Protein AF-A0A544VQ38-F1 (afdb_monomer_lite)

Structure (mmCIF, N/CA/C/O backbone):
data_AF-A0A544VQ38-F1
#
_entry.id   AF-A0A544VQ38-F1
#
loop_
_atom_site.group_PDB
_atom_site.id
_atom_site.type_symbol
_atom_site.label_atom_id
_atom_site.label_alt_id
_atom_site.label_comp_id
_atom_site.label_asym_id
_atom_site.label_entity_id
_atom_site.label_seq_id
_atom_site.pdbx_PDB_ins_code
_atom_site.Cartn_x
_atom_site.Cartn_y
_atom_site.Cartn_z
_atom_site.occupancy
_atom_site.B_iso_or_equiv
_atom_site.auth_seq_id
_atom_site.auth_comp_id
_atom_site.auth_asym_id
_atom_site.auth_atom_id
_atom_site.pdbx_PDB_model_num
ATOM 1 N N . GLU A 1 1 ? -2.931 6.851 21.856 1.00 61.78 1 GLU A N 1
ATOM 2 C CA . GLU A 1 1 ? -3.218 5.764 20.901 1.00 61.78 1 GLU A CA 1
ATOM 3 C C . GLU A 1 1 ? -3.148 4.465 21.687 1.00 61.78 1 GLU A C 1
ATOM 5 O O . GLU A 1 1 ? -2.133 4.247 22.336 1.00 61.78 1 GLU A O 1
ATOM 10 N N . HIS A 1 2 ? -4.230 3.686 21.746 1.00 79.06 2 HIS A N 1
ATOM 11 C CA . HIS A 1 2 ? -4.236 2.415 22.475 1.00 79.06 2 HIS A CA 1
ATOM 12 C C . HIS A 1 2 ? -3.971 1.288 21.476 1.00 79.06 2 HIS A C 1
ATOM 14 O O . HIS A 1 2 ? -4.814 0.999 20.629 1.00 79.06 2 HIS A O 1
ATOM 20 N N . SER A 1 3 ? -2.785 0.683 21.542 1.00 88.88 3 SER A N 1
ATOM 21 C CA . SER A 1 3 ? -2.459 -0.478 20.712 1.00 88.88 3 SER A CA 1
ATOM 22 C C . SER A 1 3 ? -3.153 -1.716 21.276 1.00 88.88 3 SER A C 1
ATOM 24 O O . SER A 1 3 ? -3.021 -2.000 22.468 1.00 88.88 3 SER A O 1
ATOM 26 N N . VAL A 1 4 ? -3.908 -2.436 20.446 1.00 92.38 4 VAL A N 1
ATOM 27 C CA . VAL A 1 4 ? -4.570 -3.686 20.846 1.00 92.38 4 VAL A CA 1
ATOM 28 C C . VAL A 1 4 ? -3.514 -4.777 21.002 1.00 92.38 4 VAL A C 1
ATOM 30 O O . VAL A 1 4 ? -2.787 -5.069 20.056 1.00 92.38 4 VAL A O 1
ATOM 33 N N . ALA A 1 5 ? -3.444 -5.390 22.182 1.00 93.12 5 ALA A N 1
ATOM 34 C CA . ALA A 1 5 ? -2.551 -6.513 22.454 1.00 93.12 5 ALA A CA 1
ATOM 35 C C . ALA A 1 5 ? -3.253 -7.858 22.231 1.00 93.12 5 ALA A C 1
ATOM 37 O O . ALA A 1 5 ? -2.667 -8.783 21.669 1.00 93.12 5 ALA A O 1
ATOM 38 N N . ARG A 1 6 ? -4.517 -7.972 22.657 1.00 94.06 6 ARG A N 1
ATOM 39 C CA . ARG A 1 6 ? -5.304 -9.203 22.541 1.00 94.06 6 ARG A CA 1
ATOM 40 C C . ARG A 1 6 ? -6.793 -8.898 22.415 1.00 94.06 6 ARG A C 1
ATOM 42 O O . ARG A 1 6 ? -7.303 -7.955 23.012 1.00 94.06 6 ARG A O 1
ATOM 49 N N . VAL A 1 7 ? -7.494 -9.747 21.670 1.00 95.12 7 VAL A N 1
ATOM 50 C CA . VAL A 1 7 ? -8.959 -9.809 21.652 1.00 95.12 7 VAL A CA 1
ATOM 51 C C . VAL A 1 7 ? -9.381 -11.179 22.184 1.00 95.12 7 VAL A C 1
ATOM 53 O O . VAL A 1 7 ? -9.028 -12.203 21.602 1.00 95.12 7 VAL A O 1
ATOM 56 N N . ASP A 1 8 ? -10.114 -11.205 23.297 1.00 95.69 8 ASP A N 1
ATOM 57 C CA . ASP A 1 8 ? -10.798 -12.395 23.813 1.00 95.69 8 ASP A CA 1
ATOM 58 C C . ASP A 1 8 ? -12.236 -12.388 23.277 1.00 95.69 8 ASP A C 1
ATOM 60 O O . ASP A 1 8 ? -13.105 -11.664 23.769 1.00 95.69 8 ASP A O 1
ATOM 64 N N . SER A 1 9 ? -12.485 -13.173 22.228 1.00 94.62 9 SER A N 1
ATOM 65 C CA . SER A 1 9 ? -13.802 -13.254 21.590 1.00 94.62 9 SER A CA 1
ATOM 66 C C . SER A 1 9 ? -14.846 -13.985 22.436 1.00 94.62 9 SER A C 1
ATOM 68 O O . SER A 1 9 ? -16.035 -13.733 22.260 1.00 94.62 9 SER A O 1
ATOM 70 N N . GLU A 1 10 ? -14.431 -14.878 23.342 1.00 96.69 10 GLU A N 1
ATOM 71 C CA . GLU A 1 10 ? -15.353 -15.629 24.205 1.00 96.69 10 GLU A CA 1
ATOM 72 C C . GLU A 1 10 ? -15.905 -14.734 25.314 1.00 96.69 10 GLU A C 1
ATOM 74 O O . GLU A 1 10 ? -17.110 -14.713 25.559 1.00 96.69 10 GLU A O 1
ATOM 79 N N . ARG A 1 11 ? -15.030 -13.943 25.946 1.00 97.12 11 ARG A N 1
ATOM 80 C CA . ARG A 1 11 ? -15.414 -12.956 26.969 1.00 97.12 11 ARG A CA 1
ATOM 81 C C . ARG A 1 11 ? -15.869 -11.619 26.393 1.00 97.12 11 ARG A C 1
ATOM 83 O O . ARG A 1 11 ? -16.341 -10.780 27.152 1.00 97.12 11 ARG A O 1
ATOM 90 N N . ARG A 1 12 ? -15.722 -11.429 25.079 1.00 97.69 12 ARG A N 1
ATOM 91 C CA . ARG A 1 12 ? -15.9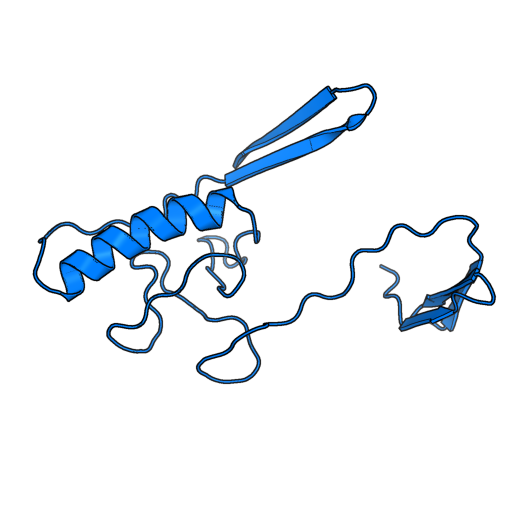85 -10.179 24.353 1.00 97.69 12 ARG A CA 1
ATOM 92 C C . ARG A 1 12 ? -15.239 -8.983 24.948 1.00 97.69 12 ARG A C 1
ATOM 94 O O . ARG A 1 12 ? -15.830 -7.962 25.291 1.00 97.69 12 ARG A O 1
ATOM 101 N N . ARG A 1 13 ? -13.919 -9.129 25.070 1.00 97.56 13 ARG A N 1
ATOM 102 C CA . ARG A 1 13 ? -13.032 -8.142 25.694 1.00 97.56 13 ARG A CA 1
ATOM 103 C C . ARG A 1 13 ? -11.811 -7.848 24.835 1.00 97.56 13 ARG A C 1
ATOM 105 O O . 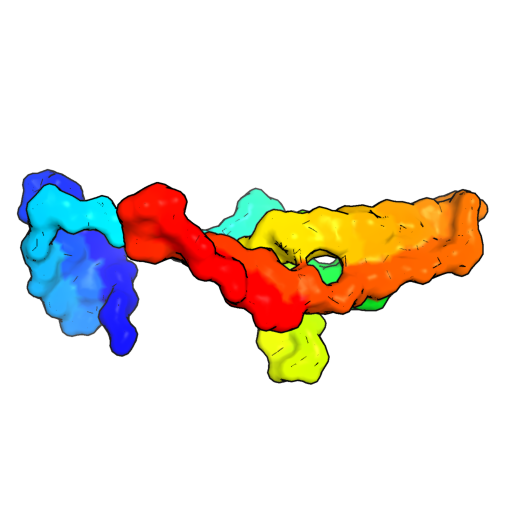ARG A 1 13 ? -11.214 -8.754 24.257 1.00 97.56 13 ARG A O 1
ATOM 112 N N . ILE A 1 14 ? -11.424 -6.579 24.784 1.00 96.56 14 ILE A N 1
ATOM 113 C CA . ILE A 1 14 ? -10.148 -6.113 24.239 1.00 96.56 14 ILE A CA 1
ATOM 114 C C . ILE A 1 14 ? -9.200 -5.856 25.405 1.00 96.56 14 ILE A C 1
ATOM 116 O O . ILE A 1 14 ? -9.581 -5.218 26.386 1.00 96.56 14 ILE A O 1
ATOM 120 N N . GLU A 1 15 ? -7.965 -6.323 25.272 1.00 95.81 15 GLU A N 1
ATOM 121 C CA . GLU A 1 15 ? -6.843 -5.970 26.136 1.00 95.81 15 GLU A CA 1
ATOM 122 C C . GLU A 1 15 ? -5.871 -5.108 25.328 1.00 95.81 15 GLU A C 1
ATOM 124 O O . GLU A 1 15 ? -5.417 -5.496 24.243 1.00 95.81 15 GLU A O 1
ATOM 129 N N . PHE A 1 16 ? -5.555 -3.926 25.843 1.00 95.06 16 PHE A N 1
ATOM 130 C CA . PHE A 1 16 ? -4.602 -3.011 25.229 1.00 95.06 16 PHE A CA 1
ATOM 131 C C . PHE A 1 16 ? -3.201 -3.202 25.814 1.00 95.06 16 PHE A C 1
ATOM 133 O O . PHE A 1 16 ? -3.021 -3.740 26.906 1.00 95.06 16 PHE A O 1
ATOM 140 N N . ALA A 1 17 ? -2.186 -2.743 25.085 1.00 94.31 17 ALA A N 1
ATOM 141 C CA . ALA A 1 17 ? -0.782 -2.890 25.465 1.00 94.31 17 ALA A CA 1
ATOM 142 C C . ALA A 1 17 ? -0.410 -2.182 26.785 1.00 94.31 17 ALA A C 1
ATOM 144 O O . ALA A 1 17 ? 0.586 -2.537 27.408 1.00 94.31 17 ALA A O 1
ATOM 145 N N . ASP A 1 18 ? -1.204 -1.201 27.223 1.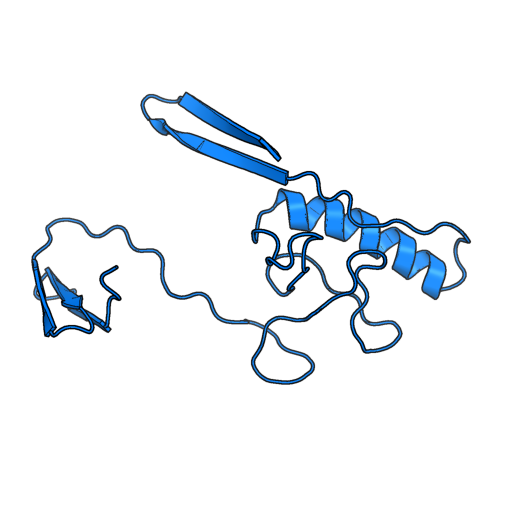00 94.81 18 ASP A N 1
ATOM 146 C CA . ASP A 1 18 ? -1.058 -0.513 28.513 1.00 94.81 18 ASP A CA 1
ATOM 147 C C . ASP A 1 18 ? -1.748 -1.252 29.681 1.00 94.81 18 ASP A C 1
ATOM 149 O O . ASP A 1 18 ? -1.744 -0.766 30.812 1.00 94.81 18 ASP A O 1
ATOM 153 N N . GLY A 1 19 ? -2.336 -2.426 29.420 1.00 94.44 19 GLY A N 1
ATOM 154 C CA . GLY A 1 19 ? -3.066 -3.239 30.392 1.00 94.44 19 GLY A CA 1
ATOM 155 C C . GLY A 1 19 ? -4.520 -2.814 30.605 1.00 94.44 19 GLY A C 1
ATOM 156 O O . GLY A 1 19 ? -5.235 -3.470 31.365 1.00 94.44 19 GLY A O 1
ATOM 157 N N . THR A 1 20 ? -4.987 -1.746 29.950 1.00 96.00 20 THR A N 1
ATOM 158 C CA . THR A 1 20 ? -6.404 -1.372 29.995 1.00 96.00 20 THR A CA 1
ATOM 159 C C . THR A 1 20 ? -7.258 -2.410 29.271 1.00 96.00 20 THR A C 1
ATOM 161 O O . THR A 1 20 ? -6.817 -3.065 28.322 1.00 96.00 20 THR A O 1
ATOM 164 N N . THR A 1 21 ? -8.498 -2.580 29.736 1.00 96.56 21 THR A N 1
ATOM 165 C CA . THR A 1 21 ? -9.444 -3.529 29.142 1.00 96.56 21 THR A CA 1
ATOM 166 C C . THR A 1 21 ? -10.788 -2.873 28.879 1.00 96.56 21 THR A C 1
ATOM 168 O O . THR A 1 21 ? -11.212 -1.996 29.632 1.00 96.56 21 THR A O 1
ATOM 171 N N . VAL A 1 22 ? -11.438 -3.285 27.791 1.00 96.38 22 VAL A N 1
ATOM 172 C CA . VAL A 1 22 ? -12.751 -2.780 27.371 1.00 96.38 22 VAL A CA 1
ATOM 173 C C . VAL A 1 22 ? -13.601 -3.947 26.875 1.00 96.38 22 VAL A C 1
ATOM 175 O O . VAL A 1 22 ? -13.154 -4.721 26.028 1.00 96.38 22 VAL A O 1
ATOM 178 N N . ASP A 1 23 ? -14.820 -4.067 27.396 1.00 97.88 23 ASP A N 1
ATOM 179 C CA . ASP A 1 23 ? -15.813 -5.041 26.933 1.00 97.88 23 ASP A CA 1
ATOM 180 C C . ASP A 1 23 ? -16.549 -4.508 25.687 1.00 97.88 23 ASP A C 1
ATOM 182 O O . ASP A 1 23 ? -16.693 -3.295 25.513 1.00 97.88 23 ASP A O 1
ATOM 186 N N . PHE A 1 24 ? -17.020 -5.396 24.807 1.00 97.19 24 PHE A N 1
ATOM 187 C CA . PHE A 1 24 ? -17.741 -5.019 23.589 1.00 97.19 24 PHE A CA 1
ATOM 188 C C . PHE A 1 24 ? -18.939 -5.925 23.286 1.00 97.19 24 PHE A C 1
ATOM 190 O O . PHE A 1 24 ? -18.929 -7.122 23.558 1.00 97.19 24 PHE A O 1
ATOM 197 N N . ASP A 1 25 ? -19.946 -5.369 22.615 1.00 97.50 25 ASP A N 1
ATOM 198 C CA . ASP A 1 25 ? -21.035 -6.149 22.008 1.00 97.50 25 ASP A CA 1
ATOM 199 C C . ASP A 1 25 ? -20.771 -6.452 20.525 1.00 97.50 25 ASP A C 1
ATOM 201 O O . ASP A 1 25 ? -21.109 -7.530 20.035 1.00 97.50 25 ASP A O 1
ATOM 205 N N . LEU A 1 26 ? -20.121 -5.517 19.820 1.00 96.00 26 LEU A N 1
ATOM 206 C CA . LEU A 1 26 ? -19.687 -5.633 18.428 1.00 96.00 26 LEU A CA 1
ATOM 207 C C . LEU A 1 26 ? -18.283 -5.040 18.275 1.00 96.00 26 LEU A C 1
ATOM 209 O O . LEU A 1 26 ? -18.040 -3.906 18.682 1.00 96.00 26 LEU A O 1
ATOM 213 N N . LEU A 1 27 ? -17.385 -5.789 17.634 1.00 95.00 27 LEU A N 1
ATOM 214 C CA . LEU A 1 27 ? -16.031 -5.345 17.315 1.00 95.00 27 LEU A CA 1
ATOM 215 C C . LEU A 1 27 ? -15.841 -5.257 15.798 1.00 95.00 27 LEU A C 1
ATOM 217 O O . LEU A 1 27 ? -15.923 -6.264 15.098 1.00 95.00 27 LEU A O 1
ATOM 221 N N . VAL A 1 28 ? -15.533 -4.054 15.308 1.00 93.62 28 VAL A N 1
ATOM 222 C CA . VAL A 1 28 ? -15.011 -3.825 13.954 1.00 93.62 28 VAL A CA 1
ATOM 223 C C . VAL A 1 28 ? -13.526 -3.520 14.089 1.00 93.62 28 VAL A C 1
ATOM 225 O O . VAL A 1 28 ? -13.148 -2.533 14.717 1.00 93.62 28 VAL A O 1
ATOM 228 N N . PHE A 1 29 ? -12.683 -4.387 13.538 1.00 89.25 29 PHE A N 1
ATOM 229 C CA . PHE A 1 29 ? -11.240 -4.349 13.751 1.00 89.25 29 PHE A CA 1
ATOM 230 C C . PHE A 1 29 ? -10.484 -4.454 12.430 1.00 89.25 29 PHE A C 1
ATOM 232 O O . PHE A 1 29 ? -10.830 -5.263 11.570 1.00 89.25 29 PHE A O 1
ATOM 239 N N . VAL A 1 30 ? -9.431 -3.648 12.297 1.00 90.88 30 VAL A N 1
ATOM 240 C CA . VAL A 1 30 ? -8.462 -3.742 11.203 1.00 90.88 30 VAL A CA 1
ATOM 241 C C . VAL A 1 30 ? -7.194 -4.379 11.774 1.00 90.88 30 VAL A C 1
ATOM 243 O O . VAL A 1 30 ? -6.542 -3.745 12.608 1.00 90.88 30 VAL A O 1
ATOM 246 N N . PRO A 1 31 ? -6.846 -5.617 11.382 1.00 87.12 31 PRO A N 1
ATOM 247 C CA . PRO A 1 31 ? -5.654 -6.277 11.894 1.00 87.12 31 PRO A CA 1
ATOM 248 C C . PRO A 1 31 ? -4.371 -5.577 11.432 1.00 87.12 31 PRO A C 1
ATOM 250 O O . PRO A 1 31 ? -4.373 -4.895 10.401 1.00 87.12 31 PRO A O 1
ATOM 253 N N . PRO A 1 32 ? -3.253 -5.760 12.159 1.00 89.38 32 PRO A N 1
ATOM 254 C CA . PRO A 1 32 ? -1.941 -5.386 11.652 1.00 89.38 32 PRO A CA 1
ATOM 255 C C . PRO A 1 32 ? -1.698 -6.037 10.285 1.00 89.38 32 PRO A C 1
ATOM 257 O O . PRO A 1 32 ? -1.961 -7.225 10.099 1.00 89.38 32 PRO A O 1
ATOM 260 N N . HIS A 1 33 ? -1.207 -5.253 9.325 1.00 92.38 33 HIS A N 1
ATOM 261 C CA . HIS A 1 33 ? -0.869 -5.746 7.992 1.00 92.38 33 HIS A CA 1
ATOM 262 C C . HIS A 1 33 ? 0.625 -6.053 7.907 1.00 92.38 33 HIS A C 1
ATOM 264 O O . HIS A 1 33 ? 1.453 -5.194 8.219 1.00 92.38 33 HIS A O 1
ATOM 270 N N . GLU A 1 34 ? 0.961 -7.236 7.403 1.00 93.00 34 GLU A N 1
ATOM 271 C CA . GLU A 1 34 ? 2.338 -7.695 7.213 1.00 93.00 34 GLU A CA 1
ATOM 272 C C . GLU A 1 34 ? 2.613 -8.030 5.738 1.00 93.00 34 GLU A C 1
ATOM 274 O O . GLU A 1 34 ? 1.682 -8.376 5.000 1.00 93.00 34 GLU A O 1
ATOM 279 N N . PRO A 1 35 ? 3.874 -7.936 5.278 1.00 94.25 35 PRO A N 1
ATOM 280 C CA . PRO A 1 35 ? 4.250 -8.352 3.933 1.00 94.25 35 PRO A CA 1
ATOM 281 C C . PRO A 1 35 ? 3.932 -9.824 3.667 1.00 94.25 35 PRO A C 1
ATOM 283 O O . PRO A 1 35 ? 4.494 -10.716 4.292 1.00 94.25 35 PRO A O 1
ATOM 286 N N . ALA A 1 36 ? 3.067 -10.080 2.683 1.00 91.12 36 ALA A N 1
ATOM 287 C CA . ALA A 1 36 ? 2.752 -11.442 2.244 1.00 91.12 36 ALA A CA 1
ATOM 288 C C . ALA A 1 36 ? 3.880 -12.079 1.409 1.00 91.12 36 ALA A C 1
ATOM 290 O O . ALA A 1 36 ? 3.989 -13.299 1.325 1.00 91.12 36 ALA A O 1
ATOM 291 N N . VAL A 1 37 ? 4.699 -11.247 0.761 1.00 92.19 37 VAL A N 1
ATOM 292 C CA . VAL A 1 37 ? 5.849 -11.651 -0.051 1.00 92.19 37 VAL A CA 1
ATOM 293 C C . VAL A 1 37 ? 6.960 -10.628 0.119 1.00 92.19 37 VAL A C 1
ATOM 295 O O . VAL A 1 37 ? 6.698 -9.424 0.204 1.00 92.19 37 VAL A O 1
ATOM 298 N N . THR A 1 38 ? 8.196 -11.110 0.147 1.00 92.81 38 THR A N 1
ATOM 299 C CA . THR A 1 38 ? 9.389 -10.288 0.312 1.00 92.81 38 THR A CA 1
ATOM 300 C C . THR A 1 38 ? 10.463 -10.702 -0.693 1.00 92.81 38 THR A C 1
ATOM 302 O O . THR A 1 38 ? 10.443 -11.817 -1.215 1.00 92.81 38 THR A O 1
ATOM 305 N N . LEU A 1 39 ? 11.377 -9.780 -0.999 1.00 90.12 39 LEU A N 1
ATOM 306 C CA . LEU A 1 39 ? 12.552 -10.046 -1.840 1.00 90.12 39 LEU A CA 1
ATOM 307 C C . LEU A 1 39 ? 13.837 -10.001 -1.004 1.00 90.12 39 LEU A C 1
ATOM 309 O O . LEU A 1 39 ? 14.574 -10.979 -0.976 1.00 90.12 39 LEU A O 1
ATOM 313 N N . ASP A 1 40 ? 14.053 -8.909 -0.258 1.00 80.88 40 ASP A N 1
ATOM 314 C CA . ASP A 1 40 ? 15.301 -8.645 0.480 1.00 80.88 40 ASP A CA 1
ATOM 315 C C . ASP A 1 40 ? 15.081 -8.486 1.994 1.00 80.88 40 ASP A C 1
ATOM 317 O O . ASP A 1 40 ? 15.462 -7.484 2.599 1.00 80.88 40 ASP A O 1
ATOM 321 N N . GLY A 1 41 ? 14.423 -9.462 2.625 1.00 86.44 41 GLY A N 1
ATOM 322 C CA . GLY A 1 41 ? 14.208 -9.483 4.078 1.00 86.44 41 GLY A CA 1
ATOM 323 C C . GLY A 1 41 ? 12.759 -9.750 4.464 1.00 86.44 41 GLY A C 1
ATOM 324 O O . GLY A 1 41 ? 12.067 -10.503 3.791 1.00 86.44 41 GLY A O 1
ATOM 325 N N . SER A 1 42 ? 12.297 -9.155 5.564 1.00 86.88 42 SER A N 1
ATOM 326 C CA . SER A 1 42 ? 10.931 -9.326 6.091 1.00 86.88 42 SER A CA 1
ATOM 327 C C . SER A 1 42 ? 9.994 -8.151 5.781 1.00 86.88 42 SER A C 1
ATOM 329 O O . SER A 1 42 ? 8.859 -8.133 6.247 1.00 86.88 42 SER A O 1
ATOM 331 N N . GLY A 1 43 ? 10.466 -7.150 5.031 1.00 92.94 43 GLY A N 1
ATOM 332 C CA . GLY A 1 43 ? 9.735 -5.915 4.748 1.00 92.94 43 GLY A CA 1
ATOM 333 C C . GLY A 1 43 ? 8.968 -5.923 3.425 1.00 92.94 43 GLY A C 1
ATOM 334 O O . GLY A 1 43 ? 9.156 -6.782 2.566 1.00 92.94 43 GLY A O 1
ATOM 335 N N . TRP A 1 44 ? 8.127 -4.903 3.248 1.00 96.12 44 TRP A N 1
ATOM 336 C CA . TRP A 1 44 ? 7.526 -4.576 1.954 1.00 96.12 44 TRP A CA 1
ATOM 337 C C . TRP A 1 44 ? 8.606 -4.330 0.892 1.00 96.12 44 TRP A C 1
ATOM 339 O O . TRP A 1 44 ? 9.691 -3.836 1.200 1.00 96.12 44 TRP A O 1
ATOM 349 N N . ILE A 1 45 ? 8.293 -4.617 -0.369 1.00 96.50 45 ILE A N 1
ATOM 350 C CA . ILE A 1 45 ? 9.231 -4.450 -1.480 1.00 96.50 45 ILE A CA 1
ATOM 351 C C . ILE A 1 45 ? 9.381 -2.960 -1.803 1.00 96.50 45 ILE A C 1
ATOM 353 O O . ILE A 1 45 ? 8.454 -2.325 -2.308 1.00 96.50 45 ILE A O 1
ATOM 357 N N . THR A 1 46 ? 10.551 -2.390 -1.532 1.00 95.50 46 THR A N 1
ATOM 358 C CA . THR A 1 46 ? 10.860 -1.012 -1.934 1.00 95.50 46 THR A CA 1
ATOM 359 C C . THR A 1 46 ? 11.050 -0.939 -3.445 1.00 95.50 46 THR A C 1
ATOM 361 O O . THR A 1 46 ? 11.786 -1.738 -4.027 1.00 95.50 46 THR A O 1
ATOM 364 N N . VAL A 1 47 ? 10.406 0.042 -4.074 1.00 96.50 47 VAL A N 1
ATOM 365 C CA . VAL A 1 47 ? 10.548 0.320 -5.508 1.00 96.50 47 VAL A CA 1
ATOM 366 C C . VAL A 1 47 ? 10.871 1.788 -5.752 1.00 96.50 47 VAL A C 1
ATOM 368 O O . VAL A 1 47 ? 10.479 2.669 -4.984 1.00 96.50 47 VAL A O 1
ATOM 371 N N . ASP A 1 48 ? 11.567 2.055 -6.849 1.00 95.56 48 ASP A N 1
ATOM 372 C CA . ASP A 1 48 ? 11.799 3.407 -7.345 1.00 95.56 48 ASP A CA 1
ATOM 373 C C . ASP A 1 48 ? 10.499 3.974 -7.950 1.00 95.56 48 ASP A C 1
ATOM 375 O O . ASP A 1 48 ? 9.890 3.361 -8.821 1.00 95.56 48 ASP A O 1
ATOM 379 N N . ALA A 1 49 ? 10.052 5.153 -7.510 1.00 94.31 49 ALA A N 1
ATOM 380 C CA . ALA A 1 49 ? 8.771 5.727 -7.944 1.00 94.31 49 ALA A CA 1
ATOM 381 C C . ALA A 1 49 ? 8.744 6.179 -9.423 1.00 94.31 49 ALA A C 1
ATOM 383 O O . ALA A 1 49 ? 7.668 6.378 -9.994 1.00 94.31 49 ALA A O 1
ATOM 384 N N . SER A 1 50 ? 9.909 6.367 -10.050 1.00 95.06 50 SER A N 1
ATOM 385 C CA . SER A 1 50 ? 10.032 6.753 -11.461 1.00 95.06 50 SER A CA 1
ATOM 386 C C . SER A 1 50 ? 9.999 5.556 -12.411 1.00 95.06 50 SER A C 1
ATOM 388 O O . SER A 1 50 ? 9.601 5.702 -13.565 1.00 95.06 50 SER A O 1
ATOM 390 N N . THR A 1 51 ? 10.356 4.367 -11.922 1.00 96.62 51 THR A N 1
ATOM 391 C CA . THR A 1 51 ? 10.446 3.149 -12.743 1.00 96.62 51 THR A CA 1
ATOM 392 C C . THR A 1 51 ? 9.510 2.023 -12.298 1.00 96.62 51 THR A C 1
ATOM 394 O O . THR A 1 51 ? 9.174 1.146 -13.092 1.00 96.62 51 THR A O 1
ATOM 397 N N . MET A 1 52 ? 9.065 2.045 -11.040 1.00 97.69 52 MET A N 1
ATOM 398 C CA . MET A 1 52 ? 8.453 0.926 -10.309 1.00 97.69 52 MET A CA 1
ATOM 399 C C . MET A 1 52 ? 9.350 -0.319 -10.208 1.00 97.69 52 MET A C 1
ATOM 401 O O . MET A 1 52 ? 8.873 -1.422 -9.928 1.00 97.69 52 MET A O 1
ATOM 405 N N . GLN A 1 53 ? 10.654 -0.159 -10.441 1.00 97.75 53 GLN A N 1
ATOM 406 C CA . GLN A 1 53 ? 11.621 -1.243 -10.377 1.00 97.75 53 GLN A CA 1
ATOM 407 C C . GLN A 1 53 ? 12.147 -1.415 -8.951 1.00 97.75 53 GLN A C 1
ATOM 409 O O . GLN A 1 53 ? 12.301 -0.448 -8.202 1.00 97.75 53 GLN A O 1
ATOM 414 N N . THR A 1 54 ? 12.421 -2.661 -8.579 1.00 97.19 54 THR A N 1
ATOM 415 C CA . THR A 1 54 ? 13.125 -2.987 -7.335 1.00 97.19 54 THR A CA 1
ATOM 416 C C . THR A 1 54 ? 14.629 -2.727 -7.485 1.00 97.19 54 THR A C 1
ATOM 418 O O . THR A 1 54 ? 15.112 -2.398 -8.571 1.00 97.19 54 THR A O 1
ATOM 421 N N . ALA A 1 55 ? 15.397 -2.934 -6.413 1.00 95.31 55 ALA A N 1
ATOM 422 C CA . ALA A 1 55 ? 16.860 -2.927 -6.489 1.00 95.31 55 ALA A CA 1
ATOM 423 C C . ALA A 1 55 ? 17.422 -4.029 -7.413 1.00 95.31 55 ALA A C 1
ATOM 425 O O . ALA A 1 55 ? 18.556 -3.919 -7.881 1.00 95.31 55 ALA A O 1
ATOM 426 N N . HIS A 1 56 ? 16.632 -5.067 -7.709 1.00 96.12 56 HIS A N 1
ATOM 427 C CA . HIS A 1 56 ? 17.017 -6.153 -8.603 1.00 96.12 56 HIS A CA 1
ATOM 428 C C . HIS A 1 56 ? 16.689 -5.807 -10.060 1.00 96.12 56 HIS A C 1
ATOM 430 O O . HIS A 1 56 ? 15.524 -5.556 -10.396 1.00 96.12 56 HIS A O 1
ATOM 436 N N . PRO A 1 57 ? 17.687 -5.814 -10.963 1.00 95.81 57 PRO A N 1
ATOM 437 C CA . PRO A 1 57 ? 17.471 -5.569 -12.382 1.00 95.81 57 PRO A CA 1
ATOM 438 C C . PRO A 1 57 ? 16.410 -6.492 -12.991 1.00 95.81 57 PRO A C 1
ATOM 440 O O . PRO A 1 57 ? 16.484 -7.709 -12.847 1.00 95.81 57 PRO A O 1
ATOM 443 N N . GLY A 1 58 ? 15.431 -5.913 -13.689 1.00 96.44 58 GLY A N 1
ATOM 444 C CA . GLY A 1 58 ? 14.375 -6.673 -14.368 1.00 96.44 58 GLY A CA 1
ATOM 445 C C . GLY A 1 58 ? 13.247 -7.177 -13.462 1.00 96.44 58 GLY A C 1
ATOM 446 O O . GLY A 1 58 ? 12.296 -7.770 -13.968 1.00 96.44 58 GLY A O 1
ATOM 447 N N . ILE A 1 59 ? 13.306 -6.913 -12.152 1.00 97.12 59 ILE A N 1
ATOM 448 C CA . ILE A 1 59 ? 12.225 -7.224 -11.213 1.00 97.12 59 ILE A CA 1
ATOM 449 C C . ILE A 1 59 ? 11.473 -5.938 -10.869 1.00 97.12 59 ILE A C 1
ATOM 451 O O . ILE A 1 59 ? 12.039 -4.980 -10.337 1.00 97.12 59 ILE A O 1
ATOM 455 N N . PHE A 1 60 ? 10.172 -5.950 -11.145 1.00 97.62 60 PHE A N 1
ATOM 456 C CA . PHE A 1 60 ? 9.238 -4.858 -10.889 1.00 97.62 60 PHE A CA 1
ATOM 457 C C . PHE A 1 60 ? 8.155 -5.345 -9.930 1.00 97.62 60 PHE A C 1
ATOM 459 O O . PHE A 1 60 ? 7.773 -6.515 -9.966 1.00 97.62 60 PHE A O 1
ATOM 466 N N . ALA A 1 61 ? 7.641 -4.451 -9.090 1.00 96.88 61 ALA A N 1
ATOM 467 C CA . ALA A 1 61 ? 6.582 -4.775 -8.141 1.00 96.88 61 ALA A CA 1
ATOM 468 C C . ALA A 1 61 ? 5.541 -3.650 -8.096 1.00 96.88 61 ALA A C 1
ATOM 470 O O . ALA A 1 61 ? 5.853 -2.486 -8.348 1.00 96.88 61 ALA A O 1
ATOM 471 N N . ILE A 1 62 ? 4.288 -3.998 -7.789 1.00 96.56 62 ILE A N 1
ATOM 472 C CA 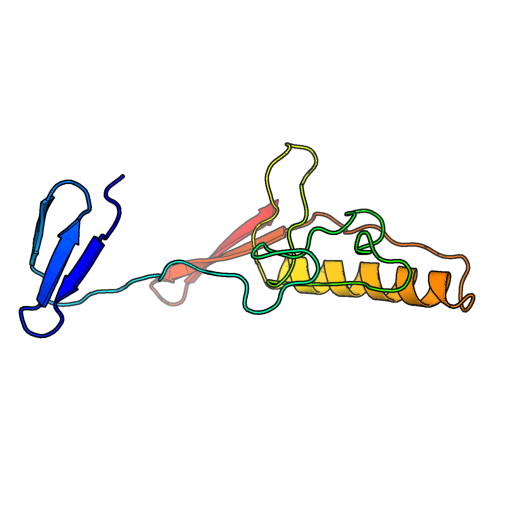. ILE A 1 62 ? 3.152 -3.066 -7.779 1.00 96.56 62 ILE A CA 1
ATOM 473 C C . ILE A 1 62 ? 2.178 -3.377 -6.638 1.00 96.56 62 ILE A C 1
ATOM 475 O O . ILE A 1 62 ? 2.109 -4.506 -6.159 1.00 96.56 62 ILE A O 1
ATOM 479 N N . GLY A 1 63 ? 1.371 -2.391 -6.249 1.00 95.69 63 GLY A N 1
ATOM 480 C CA . GLY A 1 63 ? 0.282 -2.580 -5.287 1.00 95.69 63 GLY A CA 1
ATOM 481 C C . GLY A 1 63 ? 0.760 -2.841 -3.859 1.00 95.69 63 GLY A C 1
ATOM 482 O O . GLY A 1 63 ? 1.830 -2.384 -3.456 1.00 95.69 63 GLY A O 1
ATOM 483 N N . ASP A 1 64 ? -0.045 -3.565 -3.085 1.00 95.94 64 ASP A N 1
ATOM 484 C CA . ASP A 1 64 ? 0.094 -3.647 -1.625 1.00 95.94 64 ASP A CA 1
ATOM 485 C C . ASP A 1 64 ? 1.375 -4.341 -1.158 1.00 95.94 64 ASP A C 1
ATOM 487 O O . ASP A 1 64 ? 1.831 -4.090 -0.049 1.00 95.94 64 ASP A O 1
ATOM 491 N N . THR A 1 65 ? 2.021 -5.140 -2.006 1.00 94.75 65 THR A N 1
ATOM 492 C CA . THR A 1 65 ? 3.339 -5.735 -1.722 1.00 94.75 65 THR A CA 1
ATOM 493 C C . THR A 1 65 ? 4.465 -4.689 -1.680 1.00 94.75 65 THR A C 1
ATOM 495 O O . THR A 1 65 ? 5.515 -4.941 -1.085 1.00 94.75 65 THR A O 1
ATOM 498 N N . THR A 1 66 ? 4.242 -3.494 -2.236 1.00 95.31 66 THR A N 1
ATOM 499 C CA . THR A 1 66 ? 5.280 -2.468 -2.382 1.00 95.31 66 THR A CA 1
ATOM 500 C C . THR A 1 66 ? 5.243 -1.375 -1.325 1.00 95.31 66 THR A C 1
ATOM 502 O O . THR A 1 66 ? 4.191 -1.047 -0.768 1.00 95.31 66 THR A O 1
ATOM 505 N N . THR A 1 67 ? 6.399 -0.755 -1.104 1.00 94.94 67 THR A N 1
ATOM 506 C CA . THR A 1 67 ? 6.514 0.575 -0.508 1.00 94.94 67 THR A CA 1
ATOM 507 C C . THR A 1 67 ? 7.050 1.536 -1.558 1.00 94.94 67 THR A C 1
ATOM 509 O O . THR A 1 67 ? 8.165 1.372 -2.052 1.00 94.94 67 THR A O 1
ATOM 512 N N . VAL A 1 68 ? 6.257 2.564 -1.862 1.00 94.75 68 VAL A N 1
ATOM 513 C CA . VAL A 1 68 ? 6.675 3.714 -2.667 1.00 94.75 68 VAL A CA 1
ATOM 514 C C . VAL A 1 68 ? 6.768 4.919 -1.744 1.00 94.75 68 VAL A C 1
ATOM 516 O O . VAL A 1 68 ? 5.774 5.302 -1.124 1.00 94.75 68 VAL A O 1
ATOM 519 N N . THR A 1 69 ? 7.943 5.531 -1.653 1.00 92.31 69 THR A N 1
ATOM 520 C CA . THR A 1 69 ? 8.144 6.742 -0.851 1.00 92.31 69 THR A CA 1
ATOM 521 C C . THR A 1 69 ? 7.752 7.968 -1.669 1.00 92.31 69 THR A C 1
ATOM 523 O O . THR A 1 69 ? 8.260 8.186 -2.766 1.00 92.31 69 THR A O 1
ATOM 526 N N . SER A 1 70 ? 6.831 8.774 -1.146 1.00 89.81 70 SER A N 1
ATOM 527 C CA . SER A 1 70 ? 6.425 10.041 -1.760 1.00 89.81 70 SER A CA 1
ATOM 528 C C . SER A 1 70 ? 7.489 11.135 -1.561 1.00 89.81 70 SER A C 1
ATOM 530 O O . SER A 1 70 ? 8.332 11.006 -0.670 1.00 89.81 70 SER A O 1
ATOM 532 N N . PRO A 1 71 ? 7.431 12.259 -2.302 1.00 88.62 71 PRO A N 1
ATOM 533 C CA . PRO A 1 71 ? 8.377 13.368 -2.132 1.00 88.62 71 PRO A CA 1
ATOM 534 C C . PRO A 1 71 ? 8.430 13.967 -0.717 1.00 88.62 71 PRO A C 1
ATOM 536 O O . PRO A 1 71 ? 9.428 14.580 -0.353 1.00 88.62 71 PRO A O 1
ATOM 539 N N . SER A 1 72 ? 7.386 13.781 0.101 1.00 89.38 72 SER A N 1
ATOM 540 C CA . SER A 1 72 ? 7.371 14.209 1.509 1.00 89.38 72 SER A CA 1
ATOM 541 C C . SER A 1 72 ? 8.075 13.231 2.461 1.00 89.38 72 SER A C 1
ATOM 543 O O . SER A 1 72 ? 8.031 13.414 3.675 1.00 89.38 72 SER A O 1
ATOM 545 N N . GLY A 1 73 ? 8.693 12.168 1.937 1.00 90.44 73 GLY A N 1
ATOM 546 C CA . GLY A 1 73 ? 9.372 11.133 2.720 1.00 90.44 73 GLY A CA 1
ATOM 547 C C . GLY A 1 73 ? 8.429 10.118 3.370 1.00 90.44 73 GLY A C 1
ATOM 548 O O . GLY A 1 73 ? 8.884 9.235 4.092 1.00 90.44 73 GLY A O 1
ATOM 549 N N . ARG A 1 74 ? 7.117 10.212 3.121 1.00 90.56 74 ARG A N 1
ATOM 550 C CA . ARG A 1 74 ? 6.114 9.278 3.656 1.00 90.56 74 ARG A CA 1
ATOM 551 C C . ARG A 1 74 ? 5.750 8.214 2.619 1.00 90.56 74 ARG A C 1
ATOM 553 O O . ARG A 1 74 ? 5.687 8.551 1.433 1.00 90.56 74 ARG A O 1
ATOM 560 N N . PRO A 1 75 ? 5.472 6.964 3.028 1.00 92.19 75 PRO A N 1
ATOM 561 C CA . PRO A 1 75 ? 4.976 5.946 2.112 1.00 92.19 75 PRO A CA 1
ATOM 562 C C . PRO A 1 75 ? 3.622 6.365 1.535 1.00 92.19 75 PRO A C 1
ATOM 564 O O . PRO A 1 75 ? 2.789 6.944 2.239 1.00 92.19 75 PRO A O 1
ATOM 567 N N . LEU A 1 76 ? 3.396 6.067 0.257 1.00 92.75 76 LEU A N 1
ATOM 568 C CA . LEU A 1 76 ? 2.074 6.218 -0.336 1.00 92.75 76 LEU A CA 1
ATOM 569 C C . LEU A 1 76 ? 1.080 5.252 0.326 1.00 92.75 76 LEU A C 1
ATOM 571 O O . LEU A 1 76 ? 1.458 4.129 0.677 1.00 92.75 76 LEU A O 1
ATOM 575 N N . PRO A 1 77 ? -0.194 5.655 0.483 1.00 92.62 77 PRO A N 1
ATOM 576 C CA . PRO A 1 77 ? -1.237 4.748 0.934 1.00 92.62 77 PRO A CA 1
ATOM 577 C C . PRO A 1 77 ? -1.318 3.498 0.050 1.00 92.62 77 PRO A C 1
ATOM 579 O O . PRO A 1 77 ? -1.257 3.587 -1.177 1.00 92.62 77 PRO A O 1
ATOM 582 N N . LYS A 1 78 ? -1.530 2.335 0.667 1.00 94.06 78 LYS A N 1
ATOM 583 C CA . LYS A 1 78 ? -1.866 1.099 -0.049 1.00 94.06 78 LYS A CA 1
ATOM 584 C C . LYS A 1 78 ? -3.330 1.169 -0.488 1.00 94.06 78 LYS A C 1
ATOM 586 O O . LYS A 1 78 ? -4.234 0.812 0.259 1.00 94.06 78 LYS A O 1
ATOM 591 N N . ALA A 1 79 ? -3.564 1.758 -1.660 1.00 94.00 79 ALA A N 1
ATOM 592 C CA . ALA A 1 79 ? -4.893 1.932 -2.238 1.00 94.00 79 ALA A CA 1
ATOM 593 C C . ALA A 1 79 ? -4.919 1.472 -3.698 1.00 94.00 79 ALA A C 1
ATOM 595 O O . ALA A 1 79 ? -3.945 1.631 -4.437 1.00 94.00 79 ALA A O 1
ATOM 596 N N . ALA A 1 80 ? -6.075 0.978 -4.146 1.00 94.94 80 ALA A N 1
ATOM 597 C CA . ALA A 1 80 ? -6.245 0.427 -5.491 1.00 94.94 80 ALA A CA 1
ATOM 598 C C . ALA A 1 80 ? -5.870 1.416 -6.609 1.00 94.94 80 ALA A C 1
ATOM 600 O O . ALA A 1 80 ? -5.358 1.011 -7.654 1.00 94.94 80 ALA A O 1
ATOM 601 N N . ILE A 1 81 ? -6.075 2.720 -6.393 1.00 95.62 81 ILE A N 1
ATOM 602 C CA . ILE A 1 81 ? -5.643 3.735 -7.355 1.00 95.62 81 ILE A CA 1
ATOM 603 C C . ILE A 1 81 ? -4.126 3.737 -7.535 1.00 95.62 81 ILE A C 1
ATOM 605 O O . ILE A 1 81 ? -3.709 3.747 -8.687 1.00 95.62 81 ILE A O 1
ATOM 609 N N . PHE A 1 82 ? -3.345 3.645 -6.446 1.00 95.88 82 PHE A N 1
ATOM 610 C CA . PHE A 1 82 ? -1.879 3.582 -6.457 1.00 95.88 82 PHE A CA 1
ATOM 611 C C . PHE A 1 82 ? -1.356 2.287 -7.091 1.00 95.88 82 PHE A C 1
ATOM 613 O O . PHE A 1 82 ? -0.359 2.285 -7.811 1.00 95.88 82 PHE A O 1
ATOM 620 N N . ALA A 1 83 ? -2.071 1.179 -6.887 1.00 96.31 83 ALA A N 1
ATOM 621 C CA . ALA A 1 83 ? -1.796 -0.061 -7.604 1.00 96.31 83 ALA A CA 1
ATOM 622 C C . ALA A 1 83 ? -2.023 0.103 -9.119 1.00 96.31 83 ALA A C 1
ATOM 624 O O . ALA A 1 83 ? -1.193 -0.322 -9.918 1.00 96.31 83 ALA A O 1
ATOM 625 N N . LYS A 1 84 ? -3.117 0.759 -9.530 1.00 96.31 84 LYS A N 1
ATOM 626 C CA . LYS A 1 84 ? -3.486 0.938 -10.943 1.00 96.31 84 LYS A CA 1
ATOM 627 C C . LYS A 1 84 ? -2.518 1.842 -11.707 1.00 96.31 84 LYS A C 1
ATOM 629 O O . LYS A 1 84 ? -2.062 1.483 -12.791 1.00 96.31 84 LYS A O 1
ATOM 634 N N . ASN A 1 85 ? -2.226 3.032 -11.193 1.00 95.06 85 ASN A N 1
ATOM 635 C CA . ASN A 1 85 ? -1.255 3.933 -11.826 1.00 95.06 85 ASN A CA 1
ATOM 636 C C . ASN A 1 85 ? 0.186 3.401 -11.679 1.00 95.06 85 ASN A C 1
ATOM 638 O O . ASN A 1 85 ? 0.963 3.576 -12.618 1.00 95.06 85 ASN A O 1
ATOM 642 N N . GLY A 1 86 ? 0.519 2.674 -10.605 1.00 97.06 86 GLY A N 1
ATOM 643 C CA . GLY A 1 86 ? 1.775 1.923 -10.488 1.00 97.06 86 GLY A CA 1
ATOM 644 C C . GLY A 1 86 ? 1.918 0.833 -11.551 1.00 97.06 86 GLY A C 1
ATOM 645 O O . GLY A 1 86 ? 2.960 0.744 -12.190 1.00 97.06 86 GLY A O 1
ATOM 646 N N . ALA A 1 87 ? 0.858 0.072 -11.836 1.00 97.56 87 ALA A N 1
ATOM 647 C CA . ALA A 1 87 ? 0.841 -0.919 -12.915 1.00 97.56 87 ALA A CA 1
ATOM 648 C C . ALA A 1 87 ? 1.068 -0.288 -14.295 1.00 97.56 87 ALA A C 1
ATOM 650 O O . ALA A 1 87 ? 1.829 -0.819 -15.105 1.00 97.56 87 ALA A O 1
ATOM 651 N N . ALA A 1 88 ? 0.453 0.869 -14.553 1.00 97.06 88 ALA A N 1
ATOM 652 C CA . ALA A 1 88 ? 0.661 1.599 -15.799 1.00 97.06 88 ALA A CA 1
ATOM 653 C C . ALA A 1 88 ? 2.115 2.081 -15.954 1.00 97.06 88 ALA A C 1
ATOM 655 O O . ALA A 1 88 ? 2.653 2.019 -17.053 1.00 97.06 88 ALA A O 1
ATOM 656 N N . ALA A 1 89 ? 2.745 2.551 -14.874 1.00 97.75 89 ALA A N 1
ATOM 657 C CA . ALA A 1 89 ? 4.158 2.930 -14.872 1.00 97.75 89 ALA A CA 1
ATOM 658 C C . ALA A 1 89 ? 5.070 1.708 -15.072 1.00 97.75 89 ALA A C 1
ATOM 660 O O . ALA A 1 89 ? 5.870 1.678 -16.004 1.00 97.75 89 ALA A O 1
ATOM 661 N N . ALA A 1 90 ? 4.888 0.661 -14.261 1.00 98.19 90 ALA A N 1
ATOM 662 C CA . ALA A 1 90 ? 5.667 -0.571 -14.338 1.00 98.19 90 ALA A CA 1
ATOM 663 C C . ALA A 1 90 ? 5.623 -1.201 -15.737 1.00 98.19 90 ALA A C 1
ATOM 665 O O . ALA A 1 90 ? 6.655 -1.620 -16.243 1.00 98.19 90 ALA A O 1
ATOM 666 N N . THR A 1 91 ? 4.459 -1.219 -16.394 1.00 98.12 91 THR A N 1
ATOM 667 C CA . THR A 1 91 ? 4.310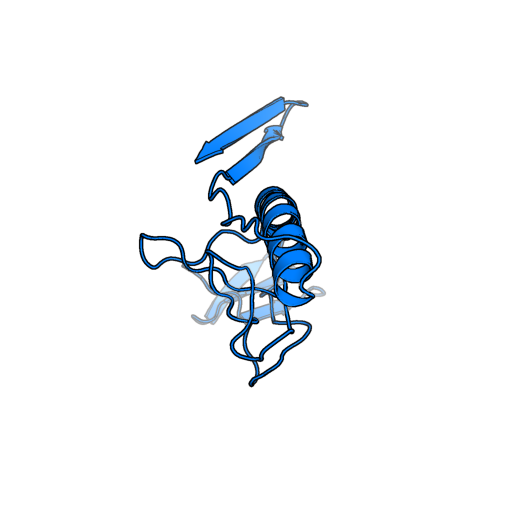 -1.798 -17.741 1.00 98.12 91 THR A CA 1
ATOM 668 C C . THR A 1 91 ? 5.206 -1.104 -18.770 1.00 98.12 91 THR A C 1
ATOM 670 O O . THR A 1 91 ? 5.944 -1.780 -19.484 1.00 98.12 91 THR A O 1
ATOM 673 N N . GLU A 1 92 ? 5.192 0.230 -18.825 1.00 98.19 92 GLU A N 1
ATOM 674 C CA . GLU A 1 92 ? 6.039 0.995 -19.755 1.00 98.19 92 GLU A CA 1
ATOM 675 C C . GLU A 1 92 ? 7.528 0.751 -19.475 1.00 98.19 92 GLU A C 1
ATOM 677 O O . GLU A 1 92 ? 8.316 0.513 -20.389 1.00 98.19 92 GLU A O 1
ATOM 682 N N . ASN A 1 93 ? 7.917 0.725 -18.198 1.00 98.50 93 ASN A N 1
ATOM 683 C CA . ASN A 1 93 ? 9.318 0.538 -17.826 1.00 98.50 93 ASN A CA 1
ATOM 684 C C . ASN A 1 93 ? 9.801 -0.909 -18.017 1.00 98.50 93 ASN A C 1
ATOM 686 O O . ASN A 1 93 ? 10.960 -1.111 -18.373 1.00 98.50 93 ASN A O 1
ATOM 690 N N . VAL A 1 94 ? 8.925 -1.911 -17.879 1.00 98.50 94 VAL A N 1
ATOM 691 C CA . VAL A 1 94 ? 9.207 -3.303 -18.272 1.00 98.50 94 VAL A CA 1
ATOM 692 C C . VAL A 1 94 ? 9.441 -3.385 -19.778 1.00 98.50 94 VAL A C 1
ATOM 694 O O . VAL A 1 94 ? 10.426 -3.979 -20.215 1.00 98.50 94 VAL A O 1
ATOM 697 N N . LEU A 1 95 ? 8.577 -2.770 -20.592 1.00 98.50 95 LEU A N 1
ATOM 698 C CA . LEU A 1 95 ? 8.753 -2.753 -22.046 1.00 98.50 95 LEU A CA 1
ATOM 699 C C . LEU A 1 95 ? 10.065 -2.068 -22.439 1.00 98.50 95 LEU A C 1
ATOM 701 O O . LEU A 1 95 ? 10.783 -2.580 -23.302 1.00 98.50 95 LEU A O 1
ATOM 705 N N . ARG A 1 96 ? 10.414 -0.962 -21.776 1.00 98.19 96 ARG A N 1
ATOM 706 C CA . ARG A 1 96 ? 11.693 -0.277 -21.976 1.00 98.19 96 ARG A CA 1
ATOM 707 C C . ARG A 1 96 ? 12.880 -1.149 -21.592 1.00 98.19 96 ARG A C 1
ATOM 709 O O . ARG A 1 96 ? 13.826 -1.260 -22.366 1.00 98.19 96 ARG A O 1
ATOM 716 N N . TYR A 1 97 ? 12.821 -1.800 -20.431 1.00 98.06 97 TYR A N 1
ATOM 717 C CA . TYR A 1 97 ? 13.856 -2.728 -19.971 1.00 98.06 97 TYR A CA 1
ATOM 718 C C . TYR A 1 97 ? 14.086 -3.868 -20.974 1.00 98.06 97 TYR A C 1
ATOM 720 O O . TYR A 1 97 ? 15.222 -4.250 -21.238 1.00 98.06 97 TYR A O 1
ATOM 728 N N . LEU A 1 98 ? 13.015 -4.361 -21.602 1.00 98.25 98 LEU A N 1
ATOM 729 C CA . LEU A 1 98 ? 13.068 -5.397 -22.637 1.00 98.25 98 LEU A CA 1
ATOM 730 C C . LEU A 1 98 ? 13.435 -4.872 -24.040 1.00 98.25 98 LEU A C 1
ATOM 732 O O . LEU A 1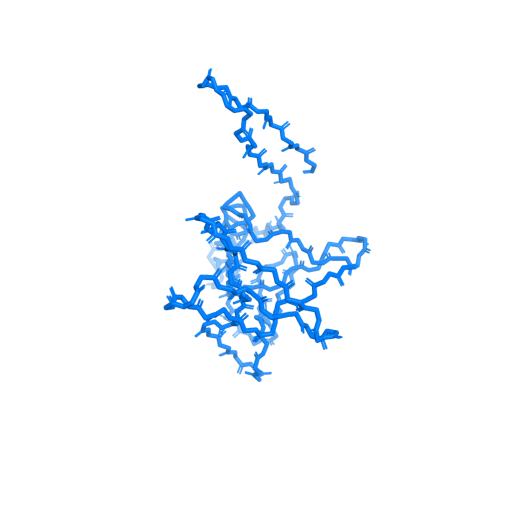 98 ? 13.338 -5.630 -25.010 1.00 98.25 98 LEU A O 1
ATOM 736 N N . GLY A 1 99 ? 13.790 -3.591 -24.179 1.00 98.19 99 GLY A N 1
ATOM 737 C CA . GLY A 1 99 ? 14.129 -2.962 -25.460 1.00 98.19 99 GLY A CA 1
ATOM 738 C C . GLY A 1 99 ? 12.964 -2.899 -26.454 1.00 98.19 99 GLY A C 1
ATOM 739 O O . GLY A 1 99 ? 13.185 -2.827 -27.659 1.00 98.19 99 GLY A O 1
ATOM 740 N N . ARG A 1 100 ? 11.717 -2.979 -25.971 1.00 98.44 100 ARG A N 1
ATOM 741 C CA . ARG A 1 100 ? 10.498 -2.944 -26.800 1.00 98.44 100 ARG A CA 1
ATOM 742 C C . ARG A 1 100 ? 9.963 -1.533 -27.029 1.00 98.44 100 ARG A C 1
ATOM 744 O O . ARG A 1 100 ? 9.122 -1.343 -27.900 1.00 98.44 100 ARG A O 1
ATOM 751 N N . THR A 1 101 ? 10.432 -0.568 -26.247 1.00 97.50 101 THR A N 1
ATOM 752 C CA . THR A 1 101 ? 10.129 0.859 -26.383 1.00 97.50 101 THR A CA 1
ATOM 753 C C . THR A 1 101 ? 11.286 1.687 -25.820 1.00 97.50 101 THR A C 1
ATOM 755 O O . THR A 1 101 ? 12.096 1.183 -25.042 1.00 97.50 101 THR A O 1
ATOM 758 N N . ASP A 1 102 ? 11.370 2.951 -26.211 1.00 96.31 102 ASP A N 1
ATOM 759 C CA . ASP A 1 102 ? 12.235 3.983 -25.634 1.00 96.31 102 ASP A CA 1
ATOM 760 C C . ASP A 1 102 ? 11.501 4.860 -24.597 1.00 96.31 102 ASP A C 1
ATOM 762 O O . ASP A 1 102 ? 12.134 5.601 -23.834 1.00 96.31 102 ASP A O 1
ATOM 766 N N . HIS A 1 103 ? 10.174 4.744 -24.512 1.00 95.38 103 HIS A N 1
ATOM 767 C CA . HIS A 1 103 ? 9.350 5.465 -23.550 1.00 95.38 103 HIS A CA 1
ATOM 768 C C . HIS A 1 103 ? 9.572 4.967 -22.116 1.00 95.38 103 HIS A C 1
ATOM 770 O O . HIS A 1 103 ? 9.826 3.794 -21.870 1.00 95.38 103 HIS A O 1
ATOM 776 N N . ALA A 1 104 ? 9.460 5.870 -21.143 1.00 95.19 104 ALA A N 1
ATOM 777 C CA . ALA A 1 104 ? 9.390 5.535 -19.722 1.00 95.19 104 ALA A CA 1
ATOM 778 C C . ALA A 1 104 ? 8.249 6.304 -19.068 1.00 95.19 104 ALA A C 1
ATOM 780 O O . ALA A 1 104 ? 7.831 7.358 -19.558 1.00 95.19 104 ALA A O 1
ATOM 781 N N . LYS A 1 105 ? 7.765 5.787 -17.940 1.00 96.75 105 LYS A N 1
ATOM 782 C CA . LYS A 1 105 ? 6.650 6.395 -17.222 1.00 96.75 105 LYS A CA 1
ATOM 783 C C . LYS A 1 105 ? 6.832 6.295 -15.720 1.00 96.75 105 LYS A C 1
ATOM 785 O O . LYS A 1 105 ? 6.901 5.201 -15.175 1.00 96.75 105 LYS A O 1
ATOM 790 N N . SER A 1 106 ? 6.803 7.444 -15.058 1.00 96.25 106 SER A N 1
ATOM 791 C CA . SER A 1 106 ? 6.777 7.520 -13.600 1.00 96.25 106 SER A CA 1
ATOM 792 C C . SER A 1 106 ? 5.386 7.234 -13.043 1.00 96.25 106 SER A C 1
ATOM 794 O O . SER A 1 106 ? 4.366 7.443 -13.714 1.00 96.25 106 SER A O 1
ATOM 796 N N . LEU A 1 107 ? 5.333 6.820 -11.777 1.00 95.38 107 LEU A N 1
ATOM 797 C CA . LEU A 1 107 ? 4.091 6.811 -11.015 1.00 95.38 107 LEU A CA 1
ATOM 798 C C . LEU A 1 107 ? 3.481 8.219 -11.012 1.00 95.38 107 LEU A C 1
ATOM 800 O O . LEU A 1 107 ? 4.164 9.201 -10.732 1.00 95.38 107 LEU A O 1
ATOM 804 N N . SER A 1 108 ? 2.179 8.328 -11.289 1.00 92.69 108 SER A N 1
ATOM 805 C CA . SER A 1 108 ? 1.530 9.642 -11.386 1.00 92.69 108 SER A CA 1
ATOM 806 C C . SER A 1 108 ? 1.393 10.372 -10.049 1.00 92.69 108 SER A C 1
ATOM 808 O O . SER A 1 108 ? 1.130 11.568 -10.051 1.00 92.69 108 SER A O 1
ATOM 810 N N . GLY A 1 109 ? 1.472 9.661 -8.921 1.00 88.56 109 GLY A N 1
ATOM 811 C CA . GLY A 1 109 ? 1.275 10.210 -7.574 1.00 88.56 109 GLY A CA 1
ATOM 812 C C . GLY A 1 109 ? -0.173 10.585 -7.232 1.00 88.56 109 GLY A C 1
ATOM 813 O O . GLY A 1 109 ? -0.498 10.676 -6.058 1.00 88.56 109 GLY A O 1
ATOM 814 N N . ASN A 1 110 ? -1.051 10.725 -8.229 1.00 91.31 110 ASN A N 1
ATOM 815 C CA . ASN A 1 110 ? -2.456 11.075 -8.026 1.00 91.31 110 ASN A CA 1
ATOM 816 C C . ASN A 1 110 ? -3.211 9.942 -7.318 1.00 91.31 110 ASN A C 1
ATOM 818 O O . ASN A 1 110 ? -3.439 8.877 -7.904 1.00 91.31 110 ASN A O 1
ATOM 822 N N . GLY A 1 111 ? -3.634 10.202 -6.088 1.00 91.44 111 GLY A N 1
ATOM 823 C CA . GLY A 1 111 ? -4.416 9.314 -5.250 1.00 91.44 111 GLY A CA 1
ATOM 824 C C . GLY A 1 111 ? -5.836 9.821 -5.036 1.00 91.44 111 GLY A C 1
ATOM 825 O O . GLY A 1 111 ? -6.140 11.010 -5.088 1.00 91.44 111 GLY A O 1
ATOM 826 N N . TYR A 1 112 ? -6.735 8.889 -4.767 1.00 93.75 112 TYR A N 1
ATOM 827 C CA . TYR A 1 112 ? -8.051 9.175 -4.228 1.00 93.75 112 TYR A CA 1
ATOM 828 C C . TYR A 1 112 ? -8.565 7.975 -3.444 1.00 93.75 112 TYR A C 1
ATOM 830 O O . TYR A 1 112 ? -8.221 6.828 -3.731 1.00 93.75 112 TYR A O 1
ATOM 838 N N . CYS A 1 113 ? -9.413 8.254 -2.466 1.00 93.50 113 CYS A N 1
ATOM 839 C CA . CYS A 1 113 ? -10.156 7.255 -1.719 1.00 93.50 113 CYS A CA 1
ATOM 840 C C . CYS A 1 113 ? -11.594 7.742 -1.550 1.00 93.50 113 CYS A C 1
ATOM 842 O O . CYS A 1 113 ? -11.834 8.944 -1.422 1.00 93.50 113 CYS A O 1
ATOM 844 N N . TYR A 1 114 ? -12.536 6.808 -1.557 1.00 94.12 114 TYR A N 1
ATOM 845 C CA . TYR A 1 114 ? -13.922 7.086 -1.213 1.00 94.12 114 TYR A CA 1
ATOM 846 C C . TYR A 1 114 ? -14.152 6.652 0.228 1.00 94.12 114 TYR A C 1
ATOM 848 O O . TYR A 1 114 ? -13.818 5.528 0.597 1.00 94.12 114 TYR A O 1
ATOM 856 N N . ILE A 1 115 ? -14.704 7.552 1.031 1.00 94.44 115 ILE A N 1
ATOM 857 C CA . ILE A 1 115 ? -15.097 7.290 2.410 1.00 94.44 115 ILE A CA 1
ATOM 858 C C . ILE A 1 115 ? -16.616 7.190 2.432 1.00 94.44 115 ILE A C 1
ATOM 860 O O . ILE A 1 115 ? -17.297 8.136 2.031 1.00 94.44 115 ILE A O 1
ATOM 864 N N . ASP A 1 116 ? -17.135 6.043 2.864 1.00 95.38 116 ASP A N 1
ATOM 865 C CA . ASP A 1 116 ? -18.566 5.862 3.104 1.00 95.38 116 ASP A CA 1
ATOM 866 C C . ASP A 1 116 ? -18.991 6.746 4.283 1.00 95.38 116 ASP A C 1
ATOM 868 O O . ASP A 1 116 ? -18.384 6.708 5.357 1.00 95.38 116 ASP A O 1
ATOM 872 N N . THR A 1 117 ? -20.003 7.581 4.060 1.00 96.06 117 THR A N 1
ATOM 873 C CA . THR A 1 117 ? -20.545 8.512 5.058 1.00 96.06 117 THR A CA 1
ATOM 874 C C . THR A 1 117 ? -21.905 8.062 5.599 1.00 96.06 117 THR A C 1
ATOM 876 O O . THR A 1 117 ? -22.551 8.803 6.338 1.00 96.06 117 THR A O 1
ATOM 879 N N . GLY A 1 118 ? -22.345 6.849 5.256 1.00 95.81 118 GLY A N 1
ATOM 880 C CA . GLY A 1 118 ? -23.657 6.303 5.581 1.00 95.81 118 GLY A CA 1
ATOM 881 C C . GLY A 1 118 ? -24.743 6.766 4.610 1.00 95.81 118 GLY A C 1
ATOM 882 O O . GLY A 1 118 ? -24.498 7.530 3.676 1.00 95.81 118 GLY A O 1
ATOM 883 N N . SER A 1 119 ? -25.976 6.298 4.817 1.00 95.75 119 SER A N 1
ATOM 884 C CA . SER A 1 119 ? -27.158 6.724 4.041 1.00 95.75 119 SER A CA 1
ATOM 885 C C . SER A 1 119 ? -26.986 6.626 2.517 1.00 95.75 119 SER A C 1
ATOM 887 O O . SER A 1 119 ? -27.458 7.489 1.780 1.00 95.75 119 SER A O 1
ATOM 889 N N . HIS A 1 120 ? -26.291 5.585 2.043 1.00 95.25 120 HIS A N 1
ATOM 890 C CA . HIS A 1 120 ? -25.957 5.387 0.625 1.00 95.25 120 HIS A CA 1
ATOM 891 C C . HIS A 1 120 ? -25.168 6.553 -0.001 1.00 95.25 120 HIS A C 1
ATOM 893 O O . HIS A 1 120 ? -25.302 6.833 -1.192 1.00 95.25 120 HIS A O 1
ATOM 899 N N . SER A 1 121 ? -24.351 7.242 0.797 1.00 97.19 121 SER A N 1
ATOM 900 C CA . SER A 1 121 ? -23.532 8.374 0.368 1.00 97.19 121 SER A CA 1
ATOM 901 C C . SER A 1 121 ? -22.047 8.123 0.628 1.00 97.19 121 SER A C 1
ATOM 903 O O . SER A 1 121 ? -21.674 7.379 1.532 1.00 97.19 121 SER A O 1
ATOM 905 N N . SER A 1 122 ? -21.188 8.755 -0.173 1.00 96.81 122 SER A N 1
ATOM 906 C CA . SER A 1 122 ? -19.737 8.696 0.007 1.00 96.81 122 SER A CA 1
ATOM 907 C C . SER A 1 122 ? -19.086 10.029 -0.335 1.00 96.81 122 SER A C 1
ATOM 909 O O . SER A 1 122 ? -19.506 10.693 -1.286 1.00 96.81 122 SER A O 1
ATOM 911 N N . ALA A 1 123 ? -18.011 10.371 0.368 1.00 96.38 123 ALA A N 1
ATOM 912 C CA . ALA A 1 123 ? -17.157 11.510 0.058 1.00 96.38 123 ALA A CA 1
ATOM 913 C C . ALA A 1 123 ? -15.851 11.048 -0.599 1.00 96.38 123 ALA A C 1
ATOM 915 O O . ALA A 1 123 ? -15.273 10.035 -0.206 1.00 96.38 123 ALA A O 1
ATOM 916 N N . GLN A 1 124 ? -15.354 11.802 -1.581 1.00 95.25 124 GLN A N 1
ATOM 917 C CA . GLN A 1 124 ? -14.052 11.539 -2.191 1.00 95.25 124 GLN A CA 1
ATOM 918 C C . GLN A 1 124 ? -12.975 12.418 -1.552 1.00 95.25 124 GLN A C 1
ATOM 920 O O . GLN A 1 124 ? -13.023 13.643 -1.652 1.00 95.25 124 GLN A O 1
ATOM 925 N N . GLY A 1 125 ? -11.962 11.787 -0.961 1.00 91.88 125 GLY A N 1
ATOM 926 C CA . GLY A 1 125 ? -10.675 12.424 -0.698 1.00 91.88 125 GLY A CA 1
ATOM 927 C C . GLY A 1 125 ? -9.760 12.240 -1.905 1.00 91.88 125 GLY A C 1
ATOM 928 O O . GLY A 1 125 ? -9.677 11.137 -2.444 1.00 91.88 125 GLY A O 1
ATOM 929 N N . LYS A 1 126 ? -9.073 13.297 -2.343 1.00 90.75 126 LYS A N 1
ATOM 930 C CA . LYS A 1 126 ? -8.133 13.266 -3.473 1.00 90.75 126 LYS A CA 1
ATOM 931 C C . LYS A 1 126 ? -6.883 14.072 -3.128 1.00 90.75 126 LYS A C 1
ATOM 933 O O . LYS A 1 126 ? -7.003 15.115 -2.489 1.00 90.75 126 LYS A O 1
ATOM 938 N N . GLY A 1 127 ? -5.719 13.601 -3.567 1.00 79.06 127 GLY A N 1
ATOM 939 C CA . GLY A 1 127 ? -4.421 14.247 -3.367 1.00 79.06 127 GLY A CA 1
ATOM 940 C C . GLY A 1 127 ? -3.354 13.708 -4.299 1.00 79.06 127 GLY A C 1
ATOM 941 O O . GLY A 1 127 ? -3.651 12.743 -5.040 1.00 79.06 127 GLY A O 1
#

pLDDT: mean 94.19, std 4.59, range [61.78, 98.5]

Organism: NCBI:txid49897

Sequence (127 aa):
EHSVARVDSERRRIEFADGTTVDFDLLVFVPPHEPAVTLDGSGWITVDASTMQTAHPGIFAIGDTTTVTSPSGRPLPKAAIFAKNGAAAATENVLRYLGRTDHAKSLSGNGYCYIDTGSHSSAQGKG

InterPro domains:
  IPR036188 FAD/NAD(P)-binding domain superfamily [G3DSA:3.50.50.60] (1-120)
  IPR036188 FAD/NAD(P)-binding domain superfamily [SSF51905] (2-98)
  IPR052541 Sulfide-quinone oxidoreductase [PTHR43755] (2-123)

Foldseek 3Di:
DWAFPDADVVQQKTATPVRDMDHDPDDDDDDDDFQPDDDPDRHQFEAEQQQQAGPDQLHHDAAPSYFYQDPVRHTDDRDPVRRVLSVVQNVQNNCVSVVNDPDHGGRPSWDKDWADPDPPDIDIDID

Secondary structure (DSSP, 8-state):
---EEEEETTTTEEEETTS-EEE-S-----PPP--SS-SSSSS-EE--TTT-B-SSTT-B--GGGEE-B-TTSSBPP--HHHHHHHHHHHHHHHHHHTTS-S---------EEEEEEETTEEEEEE-

Radius of gyration: 19.59 Å; chains: 1; bounding box: 45×30×57 Å